Protein AF-A0A7C5QVL0-F1 (afdb_monomer)

Mean predicted aligned error: 7.28 Å

pLDDT: mean 90.54, std 9.8, range [54.34, 97.94]

Secondary structure (DSSP, 8-state):
--HHHHHHHHHHHHHHHHHHHHHHHHHHHHHHHHHHHHHHHHHHHHHHHHHHHHHSS--SSSEEEETTEEEEEEEEEEEEEEEETTEEEEEEEEEEEPTT-SS-SEEEEEEEE--HHHHHHHHTT--

Radius of gyration: 25.9 Å; Cα contacts (8 Å, |Δi|>4): 126; chains: 1; bounding box: 58×29×80 Å

Solvent-accessible surface area (backbone atoms only — not comparable to full-atom values): 7347 Å² total; per-residue (Å²): 143,53,71,68,57,52,51,51,52,51,53,52,51,51,53,52,52,52,52,52,55,54,50,49,55,53,49,54,52,50,49,54,51,54,51,54,50,51,53,50,50,52,55,49,52,55,50,48,50,49,33,41,70,74,70,69,42,80,72,88,63,52,59,52,65,41,87,97,41,75,68,31,35,40,36,49,50,73,48,94,54,59,73,41,101,89,42,68,26,22,44,31,36,42,32,36,28,43,70,95,50,94,54,67,73,44,73,49,81,45,79,44,73,56,55,72,80,58,50,63,66,62,69,69,73,81,124

Sequence (127 aa):
MTLIEVLAGLVLLSTLLASIVIASGRFAARIRGATNELASVEILEDQLAFWYASAGRLPSAAEGRIDGAPEYRWRIIRSNVPVAPNIPARRVRVELFVPGGGAPGMSIELLEPIEDRDRAAHAGGRG

Foldseek 3Di:
DPVVVVVVVVVVVVVVVVVVVVVVVVVVVVVVLVVVLVVQVVQVVVQVVVCCVPPVDDDPDQKDARVPHRLKIKGKDWDPDAPDPPAQWTKIKIFICHHPDPDGSDIDIDTHGNPPVVVVVVVPPDD

Nearest PDB structures (foldseek):
  2ret-assembly1_C  TM=6.510E-01  e=3.154E-02  Vibrio vulnificus
  6qvf-assembly2_C  TM=5.671E-01  e=1.711E+00  Thermus thermophilus
  4u2i-assembly2_D  TM=3.823E-01  e=5.262E+00  Chlamydomonas reinhardtii
  3aon-assembly1_A  TM=3.566E-01  e=8.668E+00  Enterococcus hirae

Structure (mmCIF, N/CA/C/O backbone):
data_AF-A0A7C5QVL0-F1
#
_entry.id   AF-A0A7C5QVL0-F1
#
loop_
_atom_site.group_PDB
_atom_site.id
_atom_site.type_symbol
_atom_site.label_atom_id
_atom_site.label_alt_id
_atom_site.label_comp_id
_atom_site.label_asym_id
_atom_site.label_entity_id
_atom_site.label_seq_id
_atom_site.pdbx_PDB_ins_code
_atom_site.Cartn_x
_atom_site.Cartn_y
_atom_site.Cartn_z
_atom_site.occupancy
_atom_site.B_iso_or_equiv
_atom_site.auth_seq_id
_atom_site.auth_comp_id
_atom_site.auth_asym_id
_atom_site.auth_atom_id
_atom_site.pdbx_PDB_model_num
ATOM 1 N N . MET A 1 1 ? -25.088 1.191 56.923 1.00 69.25 1 MET A N 1
ATOM 2 C CA . MET A 1 1 ? -23.795 0.904 56.262 1.00 69.25 1 MET A CA 1
ATOM 3 C C . MET A 1 1 ? -24.035 -0.031 55.069 1.00 6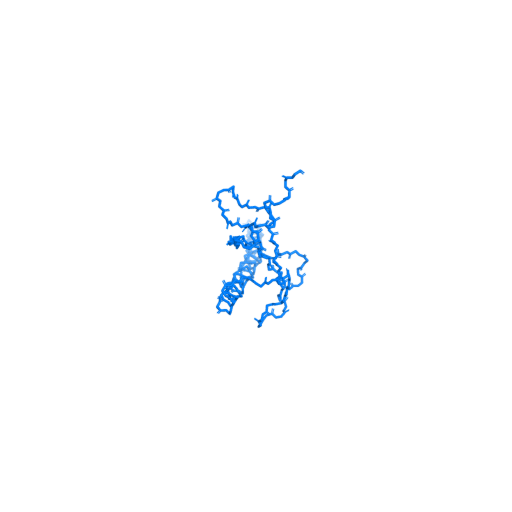9.25 1 MET A C 1
ATOM 5 O O . MET A 1 1 ? -23.513 -1.124 55.039 1.00 69.25 1 MET A O 1
ATOM 9 N N . THR A 1 2 ? -24.902 0.347 54.122 1.00 91.00 2 THR A N 1
ATOM 10 C CA . THR A 1 2 ? -25.304 -0.535 52.996 1.00 91.00 2 THR A CA 1
ATOM 11 C C . THR A 1 2 ? -25.554 0.272 51.720 1.00 91.00 2 THR A C 1
ATOM 13 O O . THR A 1 2 ? -25.084 -0.093 50.652 1.00 91.00 2 THR A O 1
ATOM 16 N N . LEU A 1 3 ? -26.197 1.441 51.829 1.00 91.38 3 LEU A N 1
ATOM 17 C CA . LEU A 1 3 ? -26.431 2.338 50.688 1.00 91.38 3 LEU A CA 1
ATOM 18 C C . LEU A 1 3 ? -25.129 2.850 50.040 1.00 91.38 3 LEU A C 1
ATOM 20 O O . LEU A 1 3 ? -25.007 2.866 48.820 1.00 91.38 3 LEU A O 1
ATOM 24 N N . ILE A 1 4 ? -24.149 3.253 50.857 1.00 93.62 4 ILE A N 1
ATOM 25 C CA . ILE A 1 4 ? -22.860 3.784 50.377 1.00 93.62 4 ILE A CA 1
ATOM 26 C C . ILE A 1 4 ? -22.083 2.715 49.600 1.00 93.62 4 ILE A C 1
ATOM 28 O O . ILE A 1 4 ? -21.467 3.017 48.585 1.00 93.62 4 ILE A O 1
ATOM 32 N N . GLU A 1 5 ? -22.148 1.463 50.045 1.00 94.50 5 GLU A N 1
ATOM 33 C CA . GLU A 1 5 ? -21.457 0.344 49.406 1.00 94.50 5 GLU A CA 1
ATOM 34 C C . GLU A 1 5 ? -22.067 0.005 48.042 1.00 94.50 5 GLU A C 1
ATOM 36 O O . GLU A 1 5 ? -21.343 -0.156 47.062 1.00 94.50 5 GLU A O 1
ATOM 41 N N . VAL A 1 6 ? -23.40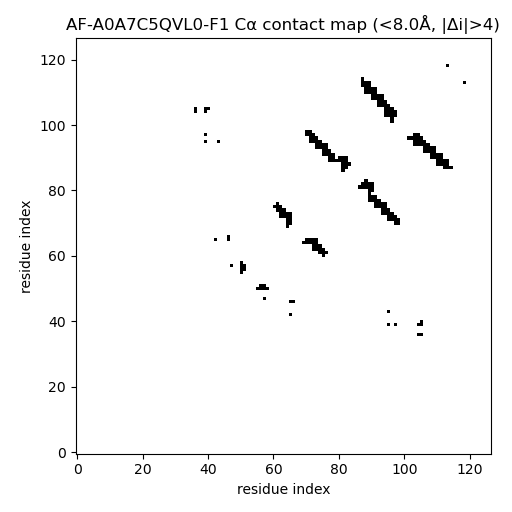1 0.009 47.942 1.00 96.19 6 VAL A N 1
ATOM 42 C CA . VAL A 1 6 ? -24.100 -0.168 46.661 1.00 96.19 6 VAL A CA 1
ATOM 43 C C . VAL A 1 6 ? -23.755 0.960 45.686 1.00 96.19 6 VAL A C 1
ATOM 45 O O . VAL A 1 6 ? -23.476 0.695 44.518 1.00 96.19 6 VAL A O 1
ATOM 48 N N . LEU A 1 7 ? -23.717 2.211 46.157 1.00 95.94 7 LEU A N 1
ATOM 49 C CA . LEU A 1 7 ? -23.320 3.354 45.330 1.00 95.94 7 LEU A CA 1
ATOM 50 C C . LEU A 1 7 ? -21.870 3.230 44.849 1.00 95.94 7 LEU A C 1
ATOM 52 O O . LEU A 1 7 ? -21.604 3.440 43.666 1.00 95.94 7 LEU A O 1
ATOM 56 N N . ALA A 1 8 ? -20.947 2.841 45.731 1.00 95.06 8 ALA A N 1
ATOM 57 C CA . ALA A 1 8 ? -19.554 2.611 45.364 1.00 95.06 8 ALA A CA 1
ATOM 58 C C . ALA A 1 8 ? -19.429 1.496 44.310 1.00 95.06 8 ALA A C 1
ATOM 60 O O . ALA A 1 8 ? -18.753 1.682 43.298 1.00 95.06 8 ALA A O 1
ATOM 61 N N . GLY A 1 9 ? -20.141 0.379 44.490 1.00 96.56 9 GLY A N 1
ATOM 62 C CA . GLY A 1 9 ? -20.189 -0.712 43.516 1.00 96.56 9 GLY A CA 1
ATOM 63 C C . GLY A 1 9 ? -20.734 -0.270 42.155 1.00 96.56 9 GLY A C 1
ATOM 64 O O . GLY A 1 9 ? -20.154 -0.602 41.121 1.00 96.56 9 GLY A O 1
ATOM 65 N N . LEU A 1 10 ? -21.797 0.539 42.139 1.00 96.81 10 LEU A N 1
ATOM 66 C CA . LEU A 1 10 ? -22.396 1.047 40.903 1.00 96.81 10 LEU A CA 1
ATOM 67 C C . LEU A 1 10 ? -21.450 1.993 40.147 1.00 96.81 10 LEU A C 1
ATOM 69 O O . LEU A 1 10 ? -21.335 1.905 38.923 1.00 96.81 10 LEU A O 1
ATOM 73 N N . VAL A 1 11 ? -20.744 2.873 40.863 1.00 97.81 11 VAL A N 1
ATOM 74 C CA . VAL A 1 11 ? -19.749 3.785 40.273 1.00 97.81 11 VAL A CA 1
ATOM 75 C C . VAL A 1 11 ? -18.577 3.006 39.678 1.00 97.81 11 VAL A C 1
ATOM 77 O O . VAL A 1 11 ? -18.158 3.288 38.551 1.00 97.81 11 VAL A O 1
ATOM 80 N N . LEU A 1 12 ? -18.079 1.993 40.393 1.00 97.44 12 LEU A N 1
ATOM 81 C CA . LEU A 1 12 ? -17.004 1.128 39.905 1.00 97.44 12 LEU A CA 1
ATOM 82 C C . LEU A 1 12 ? -17.436 0.353 38.656 1.00 97.44 12 LEU A C 1
ATOM 84 O O . LEU A 1 12 ? -16.710 0.342 37.662 1.00 97.44 12 LEU A O 1
ATOM 88 N N . LEU A 1 13 ? -18.642 -0.223 38.665 1.00 97.69 13 LEU A N 1
ATOM 89 C CA . LEU A 1 13 ? -19.180 -0.956 37.520 1.00 97.69 13 LEU A CA 1
ATOM 90 C C . LEU A 1 13 ? -19.382 -0.046 36.301 1.00 97.69 13 LEU A C 1
ATOM 92 O O . LEU A 1 13 ? -19.022 -0.419 35.186 1.00 97.69 13 LEU A O 1
ATOM 96 N N . SER A 1 14 ? -19.901 1.164 36.513 1.00 97.25 14 SER A N 1
ATOM 97 C CA . SER A 1 14 ? -20.111 2.145 35.441 1.00 97.25 14 SER A CA 1
ATOM 98 C C . SER A 1 14 ? -18.787 2.570 34.805 1.00 97.25 14 SER A C 1
ATOM 100 O O . SER A 1 14 ? -18.661 2.605 33.581 1.00 97.25 14 SER A O 1
ATOM 102 N N . THR A 1 15 ? -17.771 2.825 35.633 1.00 97.50 15 THR A N 1
ATOM 103 C CA . THR A 1 15 ? -16.419 3.174 35.172 1.00 97.50 15 THR A CA 1
ATOM 104 C C . THR A 1 15 ? -15.777 2.029 34.388 1.00 97.50 15 THR A C 1
ATOM 106 O O . THR A 1 15 ? -15.170 2.252 33.335 1.00 97.50 15 THR A O 1
ATOM 109 N N . LEU A 1 16 ? -15.935 0.793 34.868 1.00 97.06 16 LEU A N 1
ATOM 110 C CA . LEU A 1 16 ? -15.431 -0.397 34.189 1.00 97.06 16 LEU A CA 1
ATOM 111 C C . LEU A 1 16 ? -16.093 -0.570 32.818 1.00 97.06 16 LEU A C 1
ATOM 113 O O . LEU A 1 16 ? -15.400 -0.758 31.817 1.00 97.06 16 LEU A O 1
ATOM 117 N N . LEU A 1 17 ? -17.420 -0.448 32.754 1.00 96.88 17 LEU A N 1
ATOM 118 C CA . LEU A 1 17 ? -18.173 -0.588 31.512 1.00 96.88 17 LEU A CA 1
ATOM 119 C C . LEU A 1 17 ? -17.773 0.484 30.490 1.00 96.88 17 LEU A C 1
ATOM 121 O O . LEU A 1 17 ? -17.493 0.163 29.334 1.00 96.88 17 LEU A O 1
ATOM 125 N N . ALA A 1 18 ? -17.668 1.743 30.924 1.00 96.12 18 ALA A N 1
ATOM 126 C CA . ALA A 1 18 ? -17.197 2.836 30.078 1.00 96.12 18 ALA A CA 1
ATOM 127 C C . ALA A 1 18 ? -15.785 2.566 29.529 1.00 96.12 18 ALA A C 1
ATOM 129 O O . ALA A 1 18 ? -15.533 2.759 28.339 1.00 96.12 18 ALA A O 1
ATOM 130 N N . SER A 1 19 ? -14.882 2.047 30.365 1.00 94.56 19 SER A N 1
ATOM 131 C CA . SER A 1 19 ? -13.515 1.704 29.950 1.00 94.56 19 SER A CA 1
ATOM 132 C C . SER A 1 19 ? -13.492 0.614 28.873 1.00 94.56 19 SER A C 1
ATOM 134 O O . SER A 1 19 ? -12.746 0.732 27.900 1.00 94.56 19 SER A O 1
ATOM 136 N N . ILE A 1 20 ? -14.342 -0.413 28.996 1.00 95.69 20 ILE A N 1
ATOM 137 C CA . ILE A 1 20 ? -14.458 -1.494 28.005 1.00 95.69 20 ILE A CA 1
ATOM 138 C C . ILE A 1 20 ? -14.968 -0.957 26.662 1.00 95.69 20 ILE A C 1
ATOM 140 O O . ILE A 1 20 ? -14.413 -1.301 25.620 1.00 95.69 20 ILE A O 1
ATOM 144 N N . VAL A 1 21 ? -15.982 -0.086 26.671 1.00 94.88 21 VAL A N 1
ATOM 145 C CA . VAL A 1 21 ? -16.536 0.515 25.443 1.00 94.88 21 VAL A CA 1
ATOM 146 C C . VAL A 1 21 ? -15.510 1.413 24.746 1.00 94.88 21 VAL A C 1
ATOM 148 O O . VAL A 1 21 ? -15.354 1.363 23.526 1.00 94.88 21 VAL A O 1
ATOM 151 N N . ILE A 1 22 ? -14.756 2.210 25.506 1.00 93.31 22 ILE A N 1
ATOM 152 C CA . ILE A 1 22 ? -13.685 3.040 24.940 1.00 93.31 22 ILE A CA 1
ATOM 153 C C . ILE A 1 22 ? -12.591 2.154 24.333 1.00 93.31 22 ILE A C 1
ATOM 155 O O . ILE A 1 22 ? -12.118 2.417 23.223 1.00 93.31 22 ILE A O 1
ATOM 159 N N . ALA A 1 23 ? -12.193 1.091 25.034 1.00 91.69 23 ALA A N 1
ATOM 160 C CA . ALA A 1 23 ? -11.202 0.149 24.535 1.00 91.69 23 ALA A CA 1
ATOM 161 C C . ALA A 1 23 ? -11.680 -0.533 23.244 1.00 91.69 23 ALA A C 1
ATOM 163 O O . ALA A 1 23 ? -10.938 -0.550 22.260 1.00 91.69 23 ALA A O 1
ATOM 164 N N . SER A 1 24 ? -12.922 -1.025 23.202 1.00 90.81 24 SER A N 1
ATOM 165 C CA . SER A 1 24 ? -13.480 -1.702 22.025 1.00 90.81 24 SER A CA 1
ATOM 166 C C . SER A 1 24 ? -13.541 -0.782 20.805 1.00 90.81 24 SER A C 1
ATOM 168 O O . SER A 1 24 ? -13.137 -1.187 19.714 1.00 90.81 24 SER A O 1
ATOM 170 N N . GLY A 1 25 ? -13.924 0.486 20.989 1.00 91.50 25 GLY A N 1
ATOM 171 C CA . GLY A 1 25 ? -13.902 1.488 19.923 1.00 91.50 25 GLY A CA 1
ATOM 172 C C . GLY A 1 25 ? -12.500 1.696 19.339 1.00 91.50 25 GLY A C 1
ATOM 173 O O . GLY A 1 25 ? -12.329 1.745 18.118 1.00 91.50 25 GLY A O 1
ATOM 174 N N . ARG A 1 26 ? -11.472 1.745 20.197 1.00 89.56 26 ARG A N 1
ATOM 175 C CA . ARG A 1 26 ? -10.068 1.871 19.765 1.00 89.56 26 ARG A CA 1
ATOM 176 C C . ARG A 1 26 ? -9.578 0.624 19.034 1.00 89.56 26 ARG A C 1
ATOM 178 O O . ARG A 1 26 ? -8.884 0.761 18.028 1.00 89.56 26 ARG A O 1
ATOM 185 N N . PHE A 1 27 ? -9.942 -0.571 19.497 1.00 91.56 27 PHE A N 1
ATOM 186 C CA . PHE A 1 27 ? -9.600 -1.817 18.809 1.00 91.56 27 PHE A CA 1
ATOM 187 C C . PHE A 1 27 ? -10.258 -1.902 17.432 1.00 91.56 27 PHE A C 1
ATOM 189 O O . PHE A 1 27 ? -9.569 -2.182 16.456 1.00 91.56 27 PHE A O 1
ATOM 196 N N . ALA A 1 28 ? -11.545 -1.568 17.318 1.00 90.00 28 ALA A N 1
ATOM 197 C CA . ALA A 1 28 ? -12.244 -1.557 16.035 1.00 90.00 28 ALA A CA 1
ATOM 198 C C . ALA A 1 28 ? -11.606 -0.576 15.036 1.00 90.00 28 ALA A C 1
ATOM 200 O O . ALA A 1 28 ? -11.439 -0.901 13.862 1.00 90.00 28 ALA A O 1
ATOM 201 N N . ALA A 1 29 ? -11.201 0.613 15.497 1.00 87.75 29 ALA A N 1
ATOM 202 C CA . ALA A 1 29 ? -10.488 1.572 14.658 1.00 87.75 29 ALA A CA 1
ATOM 203 C C . ALA A 1 29 ? -9.126 1.036 14.184 1.00 87.75 29 ALA A C 1
ATOM 205 O O . ALA A 1 29 ? -8.791 1.189 13.012 1.00 87.75 29 ALA A O 1
ATOM 206 N N . ARG A 1 30 ? -8.370 0.367 15.067 1.00 91.00 30 ARG A N 1
ATOM 207 C CA . ARG A 1 30 ? -7.086 -0.262 14.716 1.00 91.00 30 ARG A 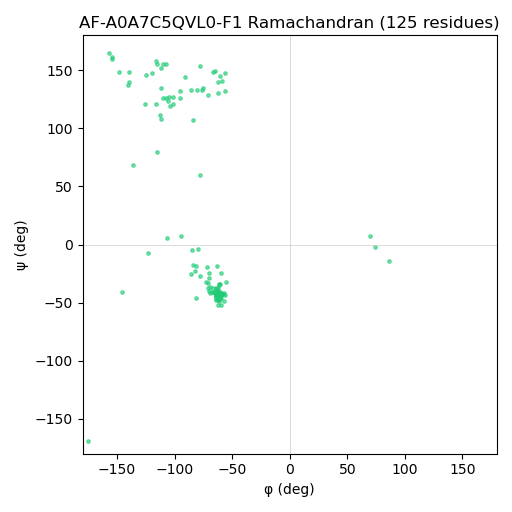CA 1
ATOM 208 C C . ARG A 1 30 ? -7.249 -1.387 13.700 1.00 91.00 30 ARG A C 1
ATOM 210 O O . ARG A 1 30 ? -6.479 -1.438 12.750 1.00 91.00 30 ARG A O 1
ATOM 217 N N . ILE A 1 31 ? -8.258 -2.239 13.875 1.00 93.00 31 ILE A N 1
ATOM 218 C CA . ILE A 1 31 ? -8.548 -3.330 12.939 1.00 93.00 31 ILE A CA 1
ATOM 219 C C . ILE A 1 31 ? -8.878 -2.760 11.562 1.00 93.00 31 ILE A C 1
ATOM 221 O O . ILE A 1 31 ? -8.259 -3.168 10.592 1.00 93.00 31 ILE A O 1
ATOM 225 N N . ARG A 1 32 ? -9.766 -1.759 11.472 1.00 88.69 32 ARG A N 1
ATOM 226 C CA . ARG A 1 32 ? -10.082 -1.110 10.186 1.00 88.69 32 ARG A CA 1
ATOM 227 C C . ARG A 1 32 ? -8.843 -0.534 9.499 1.00 88.69 32 ARG A C 1
ATOM 229 O O . ARG A 1 32 ? -8.708 -0.680 8.292 1.00 88.69 32 ARG A O 1
ATOM 236 N N . GLY A 1 33 ? -7.945 0.094 10.261 1.00 88.81 33 GLY A N 1
ATOM 237 C CA . GLY A 1 33 ? -6.672 0.587 9.731 1.00 88.81 33 GLY A CA 1
ATOM 238 C C . GLY A 1 33 ? -5.823 -0.535 9.133 1.00 88.81 33 GLY A C 1
ATOM 239 O O . GLY A 1 33 ? -5.448 -0.453 7.969 1.00 88.81 33 GLY A O 1
ATOM 240 N N . ALA A 1 34 ? -5.603 -1.607 9.897 1.00 90.75 34 ALA A N 1
ATOM 241 C CA . ALA A 1 34 ? -4.824 -2.760 9.449 1.00 90.75 34 ALA A CA 1
ATOM 242 C C . ALA A 1 34 ? -5.461 -3.480 8.247 1.00 90.75 34 ALA A C 1
ATOM 244 O O . ALA A 1 34 ? -4.756 -3.890 7.332 1.00 90.75 34 ALA A O 1
ATOM 245 N N . THR A 1 35 ? -6.791 -3.608 8.210 1.00 92.00 35 THR A N 1
ATOM 246 C CA . THR A 1 35 ? -7.509 -4.199 7.071 1.00 92.00 35 THR A CA 1
ATOM 247 C C . THR A 1 35 ? -7.343 -3.359 5.806 1.00 92.00 35 THR A C 1
ATOM 249 O O . THR A 1 35 ? -7.092 -3.915 4.742 1.00 92.00 35 THR A O 1
ATOM 252 N N . ASN A 1 36 ? -7.432 -2.030 5.910 1.00 89.44 36 ASN A N 1
ATOM 253 C CA . ASN A 1 36 ? -7.227 -1.142 4.764 1.00 89.44 36 ASN A CA 1
ATOM 254 C C . ASN A 1 36 ? -5.778 -1.174 4.260 1.00 89.44 36 ASN A C 1
ATOM 256 O O . ASN A 1 36 ? -5.542 -1.099 3.055 1.00 89.44 36 ASN A O 1
ATOM 260 N N . GLU A 1 37 ? -4.815 -1.275 5.176 1.00 91.62 37 GLU A N 1
ATOM 261 C CA . GLU A 1 37 ? -3.401 -1.426 4.838 1.00 91.62 37 GLU A CA 1
ATOM 262 C C . GLU A 1 37 ? -3.153 -2.751 4.110 1.00 91.62 37 GLU A C 1
ATOM 264 O O . GLU A 1 37 ? -2.567 -2.742 3.032 1.00 91.62 37 GLU A O 1
ATOM 269 N N . LEU A 1 38 ? -3.687 -3.862 4.627 1.00 93.50 38 LEU A N 1
ATOM 270 C CA . LEU A 1 38 ? -3.569 -5.177 3.996 1.00 93.50 38 LEU A CA 1
ATOM 271 C C . LEU A 1 38 ? -4.185 -5.199 2.590 1.00 93.50 38 LEU A C 1
ATOM 273 O O . LEU A 1 38 ? -3.537 -5.651 1.653 1.00 93.50 38 LEU A O 1
ATOM 277 N N . ALA A 1 39 ? -5.386 -4.639 2.425 1.00 92.31 39 ALA A N 1
ATOM 278 C CA . ALA A 1 39 ? -6.025 -4.525 1.114 1.00 92.31 39 ALA A CA 1
ATOM 279 C C . ALA A 1 39 ? -5.197 -3.671 0.136 1.00 92.31 39 ALA A C 1
ATOM 281 O O . ALA A 1 39 ? -5.144 -3.952 -1.056 1.00 92.31 39 ALA A O 1
ATOM 282 N N . SER A 1 40 ? -4.519 -2.632 0.635 1.00 93.00 40 SER A N 1
ATOM 283 C CA . SER A 1 40 ? -3.639 -1.793 -0.187 1.00 93.00 40 SER A CA 1
ATOM 284 C C . SER A 1 40 ? -2.383 -2.543 -0.642 1.00 93.00 40 SER A C 1
ATOM 286 O O . SER A 1 40 ? -1.938 -2.330 -1.768 1.00 93.00 40 SER A O 1
ATOM 288 N N . VAL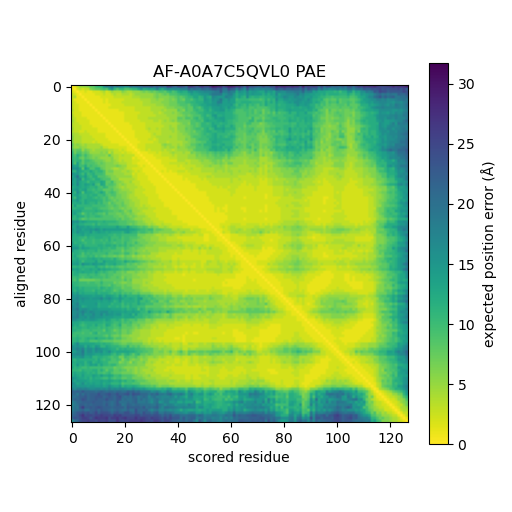 A 1 41 ? -1.826 -3.419 0.207 1.00 94.88 41 VAL A N 1
ATOM 289 C CA . VAL A 1 41 ? -0.711 -4.308 -0.163 1.00 94.88 41 VAL A CA 1
ATOM 290 C C . VAL A 1 41 ? -1.145 -5.259 -1.269 1.00 94.88 41 VAL A C 1
ATOM 292 O O . VAL A 1 41 ? -0.490 -5.301 -2.302 1.00 94.88 41 VAL A O 1
ATOM 295 N N . GLU A 1 42 ? -2.261 -5.961 -1.075 1.00 95.62 42 GLU A N 1
ATOM 296 C CA . GLU A 1 42 ? -2.780 -6.952 -2.026 1.00 95.62 42 GLU A CA 1
ATOM 297 C C . GLU A 1 42 ? -3.016 -6.328 -3.409 1.00 95.62 42 GLU A C 1
ATOM 299 O O . GLU A 1 42 ? -2.490 -6.804 -4.412 1.00 95.62 42 GLU A O 1
ATOM 304 N N . ILE A 1 43 ? -3.686 -5.171 -3.451 1.00 95.69 43 ILE A N 1
ATOM 305 C CA . ILE A 1 43 ? -3.915 -4.419 -4.692 1.00 95.69 43 ILE A CA 1
ATOM 306 C C . ILE A 1 43 ? -2.597 -4.033 -5.379 1.00 95.69 43 ILE A C 1
ATOM 308 O O . ILE A 1 43 ? -2.481 -4.094 -6.606 1.00 95.69 43 ILE A O 1
ATOM 312 N N . LEU A 1 44 ? -1.603 -3.590 -4.609 1.00 95.25 44 LEU A N 1
ATOM 313 C CA . LEU A 1 44 ? -0.317 -3.183 -5.163 1.00 95.25 44 LEU A CA 1
ATOM 314 C C . LEU A 1 44 ? 0.477 -4.387 -5.685 1.00 95.25 44 LEU A C 1
ATOM 316 O O . LEU A 1 44 ? 1.089 -4.283 -6.747 1.00 95.25 44 LEU A O 1
ATOM 320 N N . GLU A 1 45 ? 0.463 -5.513 -4.976 1.00 95.44 45 GLU A N 1
ATOM 321 C CA . GLU A 1 45 ? 1.106 -6.758 -5.403 1.00 95.44 45 GLU A CA 1
ATOM 322 C C . GLU A 1 45 ? 0.497 -7.283 -6.703 1.00 95.44 45 GLU A C 1
ATOM 324 O O . GLU A 1 45 ? 1.240 -7.536 -7.655 1.00 95.44 45 GLU A O 1
ATOM 329 N N . ASP A 1 46 ? -0.832 -7.341 -6.793 1.00 95.94 46 ASP A N 1
ATOM 330 C CA . ASP A 1 46 ? -1.545 -7.741 -8.008 1.00 95.94 46 ASP A CA 1
ATOM 331 C C . ASP A 1 46 ? -1.211 -6.817 -9.182 1.00 95.94 46 ASP A C 1
ATOM 333 O O . ASP A 1 46 ? -0.925 -7.267 -10.297 1.00 95.94 46 ASP A O 1
ATOM 337 N N . GLN A 1 47 ? -1.171 -5.506 -8.934 1.00 95.56 47 GLN A N 1
ATOM 338 C CA . GLN A 1 47 ? -0.843 -4.532 -9.965 1.00 95.56 47 GLN A CA 1
ATOM 339 C C . GLN A 1 47 ? 0.607 -4.659 -10.456 1.00 95.56 47 GLN A C 1
ATOM 341 O O . GLN A 1 47 ? 0.862 -4.554 -11.662 1.00 95.56 47 GLN A O 1
ATOM 346 N N . LEU A 1 48 ? 1.562 -4.885 -9.548 1.00 95.25 48 LEU A N 1
ATOM 347 C CA . LEU A 1 48 ? 2.959 -5.139 -9.903 1.00 95.25 48 LEU A CA 1
ATOM 348 C C . LEU A 1 48 ? 3.083 -6.434 -10.698 1.00 95.25 48 LEU A C 1
ATOM 350 O O . LEU A 1 48 ? 3.735 -6.441 -11.744 1.00 95.25 48 LEU A O 1
ATOM 354 N N . ALA A 1 49 ? 2.443 -7.507 -10.230 1.00 95.75 49 ALA A N 1
ATOM 355 C CA . ALA A 1 49 ? 2.421 -8.791 -10.914 1.00 95.75 49 ALA A CA 1
ATOM 356 C C . ALA A 1 49 ? 1.881 -8.632 -12.338 1.00 95.75 49 ALA A C 1
ATOM 358 O O . ALA A 1 49 ? 2.499 -9.119 -13.283 1.00 95.75 49 ALA A O 1
ATOM 359 N N . PHE A 1 50 ? 0.807 -7.862 -12.519 1.00 95.62 50 PHE A N 1
ATOM 360 C CA . PHE A 1 50 ? 0.259 -7.547 -13.834 1.00 95.62 50 PHE A CA 1
ATOM 361 C C . PHE A 1 50 ? 1.254 -6.798 -14.737 1.00 95.62 50 PHE A C 1
ATOM 363 O O . PHE A 1 50 ? 1.437 -7.174 -15.898 1.00 95.62 50 PHE A O 1
ATOM 370 N N . TRP A 1 51 ? 1.934 -5.759 -14.241 1.00 95.25 51 TRP A N 1
ATOM 371 C CA . TRP A 1 51 ? 2.919 -5.016 -15.043 1.00 95.25 51 TRP A CA 1
ATOM 372 C C . TRP A 1 51 ? 4.107 -5.886 -15.462 1.00 95.25 51 TRP A C 1
ATOM 374 O O . TRP A 1 51 ? 4.515 -5.874 -16.627 1.00 95.25 51 TRP A O 1
ATOM 384 N N . TYR A 1 52 ? 4.632 -6.694 -14.540 1.00 94.50 52 TYR A N 1
ATOM 385 C CA . TYR A 1 52 ? 5.732 -7.602 -14.847 1.00 94.50 52 TYR A CA 1
ATOM 386 C C . TYR A 1 52 ? 5.302 -8.771 -15.741 1.00 94.50 52 TYR A C 1
ATOM 388 O O . TYR A 1 52 ? 6.076 -9.171 -16.606 1.00 94.50 52 TYR A O 1
ATOM 396 N N . ALA A 1 53 ? 4.073 -9.272 -15.620 1.00 95.31 53 ALA A N 1
ATOM 397 C CA . ALA A 1 53 ? 3.554 -10.312 -16.507 1.00 95.31 53 ALA A CA 1
ATOM 398 C C . ALA A 1 53 ? 3.288 -9.796 -17.932 1.00 95.31 53 ALA A C 1
ATOM 400 O O . ALA A 1 53 ? 3.527 -10.514 -18.900 1.00 95.31 53 ALA A O 1
ATOM 401 N N . SER A 1 54 ? 2.805 -8.557 -18.074 1.00 93.44 54 SER A N 1
ATOM 402 C CA . SER A 1 54 ? 2.426 -7.979 -19.372 1.00 93.44 54 SER A CA 1
ATOM 403 C C . SER A 1 54 ? 3.611 -7.435 -20.172 1.00 93.44 54 SER A C 1
ATOM 405 O O . SER A 1 54 ? 3.714 -7.698 -21.369 1.00 93.44 54 SER A O 1
ATOM 407 N N . ALA A 1 55 ? 4.505 -6.676 -19.533 1.00 92.44 55 ALA A N 1
ATOM 408 C CA . ALA A 1 55 ? 5.600 -5.979 -20.211 1.00 92.44 55 ALA A CA 1
ATOM 409 C C . ALA A 1 55 ? 6.994 -6.347 -19.682 1.00 92.44 55 ALA A C 1
ATOM 411 O O . ALA A 1 55 ? 7.990 -5.878 -20.235 1.00 92.44 55 ALA A O 1
ATOM 412 N N . GLY A 1 56 ? 7.089 -7.126 -18.599 1.00 92.62 56 GLY A N 1
ATOM 413 C CA . GLY A 1 56 ? 8.361 -7.420 -17.929 1.00 92.62 56 GLY A CA 1
ATOM 414 C C . GLY A 1 56 ? 8.980 -6.223 -17.203 1.00 92.62 56 GLY A C 1
ATOM 415 O O . GLY A 1 56 ? 10.120 -6.306 -16.753 1.00 92.62 56 GLY A O 1
ATOM 416 N N . ARG A 1 57 ? 8.263 -5.097 -17.104 1.00 92.44 57 ARG A N 1
ATOM 417 C CA . ARG A 1 57 ? 8.755 -3.837 -16.533 1.00 92.44 57 ARG A CA 1
ATOM 418 C C . ARG A 1 57 ? 7.611 -2.956 -16.048 1.00 92.44 57 ARG A C 1
ATOM 420 O O . ARG A 1 57 ? 6.462 -3.143 -16.439 1.00 92.44 57 ARG A O 1
ATOM 427 N N . LEU A 1 58 ? 7.948 -1.950 -15.245 1.00 94.25 58 LEU A N 1
ATOM 428 C CA . LEU A 1 58 ? 7.003 -0.919 -14.819 1.00 94.25 58 LEU A CA 1
ATOM 429 C C . LEU A 1 58 ? 6.515 -0.071 -16.012 1.00 94.25 58 LEU A C 1
ATOM 431 O O . LEU A 1 58 ? 7.280 0.166 -16.954 1.00 94.25 58 LEU A O 1
ATOM 435 N N . PRO A 1 59 ? 5.275 0.448 -15.977 1.00 94.88 59 PRO A N 1
ATOM 436 C CA . PRO A 1 59 ? 4.740 1.283 -17.046 1.00 94.88 59 PRO A CA 1
ATOM 437 C C . PRO A 1 59 ? 5.492 2.616 -17.142 1.00 94.88 59 PRO A C 1
ATOM 439 O O . PRO A 1 59 ? 5.956 3.167 -16.143 1.00 94.88 59 PRO A O 1
ATOM 442 N N . SER A 1 60 ? 5.603 3.166 -18.352 1.00 91.75 60 SER A N 1
ATOM 443 C CA . SER A 1 60 ? 6.277 4.452 -18.589 1.00 91.75 60 SER A CA 1
ATOM 444 C C . SER A 1 60 ? 5.494 5.649 -18.044 1.00 91.75 60 SER A C 1
ATOM 446 O O . SER A 1 60 ? 6.104 6.648 -17.664 1.00 91.75 60 SER A O 1
ATOM 448 N N . ALA A 1 61 ? 4.164 5.546 -17.979 1.00 93.94 61 ALA A N 1
ATOM 449 C CA . ALA A 1 61 ? 3.312 6.569 -17.389 1.00 93.94 61 ALA A CA 1
ATOM 450 C C . ALA A 1 61 ? 3.680 6.812 -15.915 1.00 93.94 61 ALA A C 1
ATOM 452 O O . ALA A 1 61 ? 4.017 5.888 -15.174 1.00 93.94 61 ALA A O 1
ATOM 453 N N . ALA A 1 62 ? 3.642 8.080 -15.502 1.00 94.50 62 ALA A N 1
ATOM 454 C CA . ALA A 1 62 ? 3.973 8.488 -14.139 1.00 94.50 62 ALA A CA 1
ATOM 455 C C . ALA A 1 62 ? 2.810 8.282 -13.161 1.00 94.50 62 ALA A C 1
ATOM 457 O O . ALA A 1 62 ? 3.030 8.261 -11.957 1.00 94.50 62 ALA A O 1
ATOM 458 N N . GLU A 1 63 ? 1.585 8.133 -13.657 1.00 97.06 63 GLU A N 1
ATOM 459 C CA . GLU A 1 63 ? 0.393 7.891 -12.850 1.00 97.06 63 GLU A CA 1
ATOM 460 C C . GLU A 1 63 ? -0.680 7.155 -13.650 1.00 97.06 63 GLU A C 1
ATOM 462 O O . GLU A 1 63 ? -0.668 7.153 -14.884 1.00 97.06 63 GLU A O 1
ATOM 467 N N . GLY A 1 64 ? -1.625 6.554 -12.934 1.00 96.38 64 GLY A N 1
ATOM 468 C CA . GLY A 1 64 ? -2.771 5.884 -13.527 1.00 96.38 64 GLY A CA 1
ATOM 469 C C . GLY A 1 64 ? -3.757 5.370 -12.485 1.00 96.38 64 GLY A C 1
ATOM 470 O O . GLY A 1 64 ? -3.689 5.712 -11.301 1.00 96.38 64 GLY A O 1
ATOM 471 N N . ARG A 1 65 ? -4.709 4.561 -12.949 1.00 96.44 65 ARG A N 1
ATOM 472 C CA . ARG A 1 65 ? -5.681 3.851 -12.108 1.00 96.44 65 ARG A CA 1
ATOM 473 C C . ARG A 1 65 ? -5.349 2.367 -12.066 1.00 96.44 65 ARG A C 1
ATOM 475 O O . ARG A 1 65 ? -4.675 1.872 -12.968 1.00 96.44 65 ARG A O 1
ATOM 482 N N . ILE A 1 66 ? -5.794 1.710 -11.003 1.00 95.69 66 ILE A N 1
ATOM 483 C CA . ILE A 1 66 ? -5.683 0.261 -10.856 1.00 95.69 66 ILE A CA 1
ATO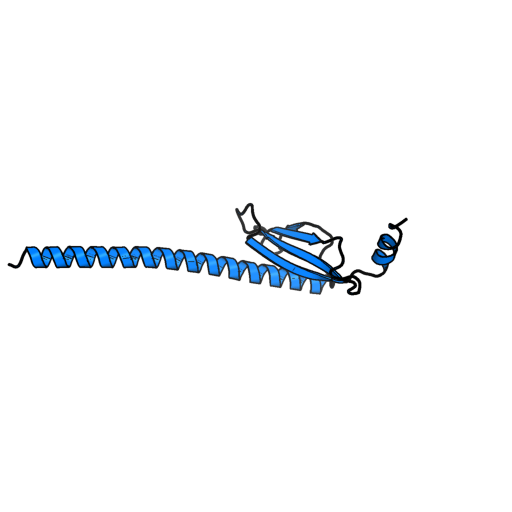M 484 C C . ILE A 1 66 ? -6.813 -0.401 -11.645 1.00 95.69 66 ILE A C 1
ATOM 486 O O . ILE A 1 66 ? -7.978 -0.008 -11.522 1.00 95.69 66 ILE A O 1
ATOM 490 N N . ASP A 1 67 ? -6.474 -1.416 -12.432 1.00 90.69 67 ASP A N 1
ATOM 491 C CA . ASP A 1 67 ? -7.474 -2.217 -13.132 1.00 90.69 67 ASP A CA 1
ATOM 492 C C . ASP A 1 67 ? -8.237 -3.091 -12.126 1.00 90.69 67 ASP A C 1
ATOM 494 O O . ASP A 1 67 ? -7.646 -3.780 -11.302 1.00 90.69 67 ASP A O 1
ATOM 498 N N . GLY A 1 68 ? -9.570 -3.037 -12.160 1.00 91.88 68 GLY A N 1
ATOM 499 C CA . GLY A 1 68 ? -10.434 -3.734 -11.196 1.00 91.88 68 GLY A CA 1
ATOM 500 C C . GLY A 1 68 ? -10.717 -2.966 -9.897 1.00 91.88 68 GLY A C 1
ATOM 501 O O . GLY A 1 68 ? -11.685 -3.298 -9.220 1.00 91.88 68 GLY A O 1
ATOM 502 N N . ALA A 1 69 ? -9.961 -1.903 -9.598 1.00 94.25 69 ALA A N 1
ATOM 503 C CA . ALA A 1 69 ? -10.159 -1.047 -8.422 1.00 94.25 69 ALA A CA 1
ATOM 504 C C . ALA A 1 69 ? -10.035 0.451 -8.799 1.00 94.25 69 ALA A C 1
ATOM 506 O O . ALA A 1 69 ? -9.062 1.121 -8.433 1.00 94.25 69 ALA A O 1
ATOM 507 N N . PRO A 1 70 ? -10.984 1.005 -9.584 1.00 93.06 70 PRO A N 1
ATOM 508 C CA . PRO A 1 70 ? -10.875 2.338 -10.194 1.00 93.06 70 PRO A CA 1
ATOM 509 C C . PRO A 1 70 ? -10.808 3.501 -9.192 1.00 93.06 70 PRO A C 1
ATOM 511 O O . PRO A 1 70 ? -10.404 4.612 -9.551 1.00 93.06 70 PRO A O 1
ATOM 514 N N . GLU A 1 71 ? -11.229 3.270 -7.953 1.00 94.62 71 GLU A N 1
ATOM 515 C CA . GLU A 1 71 ? -11.136 4.203 -6.837 1.00 94.62 71 GLU A CA 1
ATOM 516 C C . GLU A 1 71 ? -9.699 4.381 -6.319 1.00 94.62 71 GLU A C 1
ATOM 518 O O . GLU A 1 71 ? -9.394 5.406 -5.700 1.00 94.62 71 GLU A O 1
ATOM 523 N N . TYR A 1 72 ? -8.805 3.438 -6.626 1.00 96.12 72 TYR A N 1
ATOM 524 C CA . TYR A 1 72 ? -7.381 3.524 -6.334 1.00 96.12 72 TYR A CA 1
ATOM 525 C C . TYR A 1 72 ? -6.625 4.165 -7.497 1.00 96.12 72 TYR A C 1
ATOM 527 O O . TYR A 1 72 ? -6.910 3.962 -8.682 1.00 96.12 72 TYR A O 1
ATOM 535 N N . ARG A 1 73 ? -5.606 4.948 -7.150 1.00 97.31 73 ARG A N 1
ATOM 536 C CA . ARG A 1 73 ? -4.679 5.539 -8.121 1.00 97.31 73 ARG A CA 1
ATOM 537 C C . ARG A 1 73 ? -3.260 5.171 -7.759 1.00 97.31 73 ARG A C 1
ATOM 539 O O . ARG A 1 73 ? -2.922 5.117 -6.581 1.00 97.31 73 ARG A O 1
ATOM 546 N N . TRP A 1 74 ? -2.421 4.985 -8.761 1.00 97.62 74 TRP A N 1
ATOM 547 C CA . TRP A 1 74 ? -1.000 4.747 -8.567 1.00 97.62 74 TRP A CA 1
ATOM 548 C C . TRP A 1 74 ? -0.180 5.892 -9.151 1.00 97.62 74 TRP A C 1
ATOM 550 O O . TRP A 1 74 ? -0.621 6.597 -10.063 1.00 97.62 74 TRP A O 1
ATOM 560 N N . ARG A 1 75 ? 1.030 6.068 -8.622 1.00 97.94 75 ARG A N 1
ATOM 561 C CA . ARG A 1 75 ? 2.036 6.998 -9.135 1.00 97.94 75 ARG A CA 1
ATOM 562 C C . ARG A 1 75 ? 3.414 6.360 -9.087 1.00 97.94 75 ARG A C 1
ATOM 564 O O . ARG A 1 75 ? 3.750 5.691 -8.118 1.00 97.94 75 ARG A O 1
ATOM 571 N N . ILE A 1 76 ? 4.216 6.586 -10.116 1.00 97.81 76 ILE A N 1
ATOM 572 C CA . ILE A 1 76 ? 5.592 6.112 -10.220 1.00 97.81 76 ILE A CA 1
ATOM 573 C C . ILE A 1 76 ? 6.524 7.317 -10.258 1.00 97.81 76 ILE A C 1
ATOM 575 O O . ILE A 1 76 ? 6.463 8.149 -11.162 1.00 97.81 76 ILE A O 1
ATOM 579 N N . ILE A 1 77 ? 7.428 7.379 -9.288 1.00 96.94 77 ILE A N 1
ATOM 580 C CA . ILE A 1 77 ? 8.450 8.413 -9.165 1.00 96.94 77 ILE A CA 1
ATOM 581 C C . ILE A 1 77 ? 9.808 7.755 -9.396 1.00 96.94 77 ILE A C 1
ATOM 583 O O . ILE A 1 77 ? 10.270 6.946 -8.592 1.00 96.94 77 ILE A O 1
ATOM 587 N N . ARG A 1 78 ? 10.461 8.094 -10.508 1.00 94.81 78 ARG A N 1
ATOM 588 C CA . ARG A 1 78 ? 11.784 7.564 -10.861 1.00 94.81 78 ARG A CA 1
ATOM 589 C C . ARG A 1 78 ? 12.875 8.527 -10.411 1.00 94.81 78 ARG A C 1
ATOM 591 O O . ARG A 1 78 ? 12.800 9.722 -10.681 1.00 94.81 78 ARG A O 1
ATOM 598 N N . SER A 1 79 ? 13.899 8.002 -9.748 1.00 93.75 79 SER A N 1
ATOM 599 C CA . SER A 1 79 ? 15.121 8.754 -9.474 1.00 93.75 79 SER A CA 1
ATOM 600 C C . SER A 1 79 ? 15.975 8.834 -10.737 1.00 93.75 79 SER A C 1
ATOM 602 O O . SER A 1 79 ? 16.253 7.814 -11.364 1.00 93.75 79 SER A O 1
ATOM 604 N N . ASN A 1 80 ? 16.463 10.030 -11.063 1.00 87.81 80 ASN A N 1
ATOM 605 C CA . ASN A 1 80 ? 17.471 10.225 -12.114 1.00 87.81 80 ASN A CA 1
ATOM 606 C C . ASN A 1 80 ? 18.894 9.896 -11.633 1.00 87.81 80 ASN A C 1
ATOM 608 O O . ASN A 1 80 ? 19.846 9.962 -12.405 1.00 87.81 80 ASN A O 1
ATOM 612 N N . VAL A 1 81 ? 19.053 9.573 -10.348 1.00 87.25 81 VAL A N 1
ATOM 613 C CA . VAL A 1 81 ? 20.345 9.267 -9.739 1.00 87.25 81 VAL A CA 1
ATOM 614 C C . VAL A 1 81 ? 20.487 7.748 -9.603 1.00 87.25 81 VAL A C 1
ATOM 616 O O . VAL A 1 81 ? 19.598 7.118 -9.009 1.00 87.25 81 VAL A O 1
ATOM 619 N N . PRO A 1 82 ? 21.587 7.157 -10.111 1.00 89.31 82 PRO A N 1
ATOM 620 C CA . PRO A 1 82 ? 21.919 5.761 -9.862 1.00 89.31 82 PRO A CA 1
ATOM 621 C C . PRO A 1 82 ? 22.001 5.469 -8.365 1.00 89.31 82 PRO A C 1
ATOM 623 O O . PRO A 1 82 ? 22.426 6.311 -7.576 1.00 89.31 82 PRO A O 1
ATOM 626 N N . VAL A 1 83 ? 21.632 4.255 -7.966 1.00 93.25 83 VAL A N 1
ATOM 627 C CA . VAL A 1 83 ? 21.652 3.844 -6.552 1.00 93.25 83 VAL A CA 1
ATOM 628 C C . VAL A 1 83 ? 23.072 3.881 -5.984 1.00 93.25 83 VAL A C 1
ATOM 630 O O . VAL A 1 83 ? 23.261 4.264 -4.831 1.00 93.25 83 VAL A O 1
ATOM 633 N N . ALA A 1 84 ? 24.060 3.506 -6.798 1.00 91.00 84 ALA A N 1
ATOM 634 C CA . ALA A 1 84 ? 25.482 3.613 -6.502 1.00 91.00 84 ALA A CA 1
ATOM 635 C C . ALA A 1 84 ? 26.284 3.708 -7.817 1.00 91.00 84 ALA A C 1
ATOM 637 O O . ALA A 1 84 ? 25.790 3.251 -8.848 1.00 91.00 84 ALA A O 1
ATOM 638 N N . PRO A 1 85 ? 27.531 4.224 -7.806 1.00 88.00 85 PRO A N 1
ATOM 639 C CA . PRO A 1 85 ? 28.338 4.391 -9.023 1.00 88.00 85 PRO A CA 1
ATOM 640 C C . PRO A 1 85 ? 28.535 3.111 -9.848 1.00 88.00 85 PRO A C 1
ATOM 642 O O . PRO A 1 85 ? 28.599 3.176 -11.070 1.00 88.00 85 PRO A O 1
ATOM 645 N N . ASN A 1 86 ? 28.590 1.952 -9.184 1.00 90.31 86 ASN A N 1
ATOM 646 C CA . ASN A 1 86 ? 28.859 0.653 -9.812 1.00 90.31 86 ASN A CA 1
ATOM 647 C C . ASN A 1 86 ? 27.616 -0.244 -9.920 1.00 90.31 86 ASN A C 1
ATOM 649 O O . ASN A 1 86 ? 27.733 -1.406 -10.299 1.00 90.31 86 ASN A O 1
ATOM 653 N N . ILE A 1 87 ? 26.433 0.262 -9.559 1.00 90.38 87 ILE A N 1
ATOM 654 C CA . ILE A 1 87 ? 25.179 -0.486 -9.655 1.00 90.38 87 ILE A CA 1
ATOM 655 C C . ILE A 1 87 ? 24.344 0.188 -10.743 1.00 90.38 87 ILE A C 1
ATOM 657 O O . ILE A 1 87 ? 23.843 1.291 -10.510 1.00 90.38 87 ILE A O 1
ATOM 661 N N . PRO A 1 88 ? 24.173 -0.437 -11.924 1.00 89.88 88 PRO A N 1
ATOM 662 C CA . PRO A 1 88 ? 23.405 0.137 -13.021 1.00 89.88 88 PRO A CA 1
ATOM 663 C C . PRO A 1 88 ? 21.902 -0.020 -12.759 1.00 89.88 88 PRO A C 1
ATOM 665 O O . PRO A 1 88 ? 21.190 -0.667 -13.519 1.00 89.88 88 PRO A O 1
ATOM 668 N N . ALA A 1 89 ? 21.426 0.546 -11.655 1.00 93.12 89 ALA A N 1
ATOM 669 C CA . ALA A 1 89 ? 20.029 0.575 -11.268 1.00 93.12 89 ALA A CA 1
ATOM 670 C C . ALA A 1 89 ? 19.680 1.944 -10.685 1.00 93.12 89 ALA A C 1
ATOM 672 O O . ALA A 1 89 ? 20.509 2.601 -10.046 1.00 93.12 89 ALA A O 1
ATOM 673 N N . ARG A 1 90 ? 18.434 2.359 -10.881 1.00 94.12 90 ARG A N 1
ATOM 674 C CA . ARG A 1 90 ? 17.844 3.550 -10.270 1.00 94.12 90 ARG A CA 1
ATOM 675 C C . ARG A 1 90 ? 16.765 3.145 -9.278 1.00 94.12 90 ARG A C 1
ATOM 677 O O . ARG A 1 90 ? 16.131 2.101 -9.426 1.00 94.12 90 ARG A O 1
ATOM 684 N N . ARG A 1 91 ? 16.543 3.986 -8.268 1.00 95.88 91 ARG A N 1
ATOM 685 C CA . ARG A 1 91 ? 15.396 3.819 -7.369 1.00 95.88 91 ARG A CA 1
ATOM 686 C C . ARG A 1 91 ? 14.130 4.265 -8.079 1.00 95.88 91 ARG A C 1
ATOM 688 O O . ARG A 1 91 ? 14.103 5.339 -8.683 1.00 95.88 91 ARG A O 1
ATOM 695 N N . VAL A 1 92 ? 13.086 3.466 -7.955 1.00 96.56 92 VAL A N 1
ATOM 696 C CA . VAL A 1 92 ? 11.747 3.794 -8.421 1.00 96.56 92 VAL A CA 1
ATOM 697 C C . VAL A 1 92 ? 10.800 3.640 -7.249 1.00 96.56 92 VAL A C 1
ATOM 699 O O . VAL A 1 92 ? 10.711 2.569 -6.663 1.00 96.56 92 VAL A O 1
ATOM 702 N N . ARG A 1 93 ? 10.105 4.713 -6.886 1.00 97.19 93 ARG A N 1
ATOM 703 C CA . ARG A 1 93 ? 9.067 4.672 -5.864 1.00 97.19 93 ARG A CA 1
ATOM 704 C C . ARG A 1 93 ? 7.717 4.502 -6.536 1.00 97.19 93 ARG A C 1
ATOM 706 O O . ARG A 1 93 ? 7.372 5.290 -7.413 1.00 97.19 93 ARG A O 1
ATOM 713 N N . VAL A 1 94 ? 6.967 3.496 -6.114 1.00 97.31 94 VAL A N 1
ATOM 714 C CA . VAL A 1 94 ? 5.573 3.305 -6.512 1.00 97.31 94 VAL A CA 1
ATOM 715 C C . VAL A 1 94 ? 4.706 3.682 -5.325 1.00 97.31 94 VAL A C 1
ATOM 717 O O . VAL A 1 94 ? 4.887 3.161 -4.229 1.00 97.31 94 VAL A O 1
ATOM 720 N N . GLU A 1 95 ? 3.797 4.619 -5.535 1.00 97.69 95 GLU A N 1
ATOM 721 C CA . GLU A 1 95 ? 2.869 5.126 -4.533 1.00 97.69 95 GLU A CA 1
ATOM 722 C C . GLU A 1 95 ? 1.451 4.693 -4.893 1.00 97.69 95 GLU A C 1
ATOM 724 O O . GLU A 1 95 ? 1.031 4.843 -6.042 1.00 97.69 95 GLU A O 1
ATOM 729 N N . LEU A 1 96 ? 0.706 4.200 -3.906 1.00 97.25 96 LEU A N 1
ATOM 730 C CA . LEU A 1 96 ? -0.708 3.868 -4.023 1.00 97.25 96 LEU A CA 1
ATOM 731 C C . LEU A 1 96 ? -1.535 4.868 -3.208 1.00 97.25 96 LEU A C 1
ATOM 733 O O . LEU A 1 96 ? -1.307 5.083 -2.015 1.00 97.25 96 LEU A O 1
ATOM 737 N N . PHE A 1 97 ? -2.511 5.483 -3.863 1.00 96.38 97 PHE A N 1
ATOM 738 C CA . PHE A 1 97 ? -3.444 6.434 -3.277 1.00 96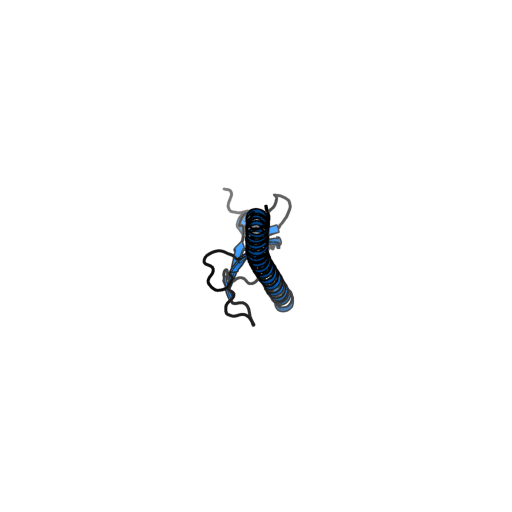.38 97 PHE A CA 1
ATOM 739 C C . PHE A 1 97 ? -4.767 5.734 -3.006 1.00 96.38 97 PHE A C 1
ATOM 741 O O . PHE A 1 97 ? -5.414 5.231 -3.927 1.00 96.38 97 PHE A O 1
ATOM 748 N N . VAL A 1 98 ? -5.162 5.746 -1.735 1.00 93.81 98 VAL A N 1
ATOM 749 C CA . VAL A 1 98 ? -6.440 5.203 -1.278 1.00 93.81 98 VAL A CA 1
ATOM 750 C C . VAL A 1 98 ? -7.594 6.173 -1.578 1.00 93.81 98 VAL A C 1
ATOM 752 O O . VAL A 1 98 ? -7.377 7.392 -1.636 1.00 93.81 98 VAL A O 1
ATOM 755 N N . PRO A 1 99 ? -8.830 5.672 -1.731 1.00 92.69 99 PRO A N 1
ATOM 756 C CA . PRO A 1 99 ? -10.001 6.500 -2.012 1.00 92.69 99 PRO A CA 1
ATOM 757 C C . PRO A 1 99 ? -10.206 7.599 -0.965 1.00 92.69 99 PRO A C 1
ATOM 759 O O . PRO A 1 99 ? -10.153 7.355 0.239 1.00 92.69 99 PRO A O 1
ATOM 762 N N . GLY A 1 100 ? -10.437 8.831 -1.424 1.00 90.38 100 GLY A N 1
ATOM 763 C CA . GLY A 1 100 ? -10.638 9.994 -0.550 1.00 90.38 100 GLY A CA 1
ATOM 764 C C . GLY A 1 100 ? -9.369 10.524 0.134 1.00 90.38 100 GLY A C 1
ATOM 765 O O . GLY A 1 100 ? -9.438 11.540 0.823 1.00 90.38 100 GLY A O 1
ATOM 766 N N . GLY A 1 101 ? -8.210 9.887 -0.070 1.00 87.44 101 GLY A N 1
ATOM 767 C CA . GLY A 1 101 ? -6.920 10.342 0.440 1.00 87.44 101 GLY A CA 1
ATOM 768 C C . GLY A 1 101 ? -6.234 11.348 -0.490 1.00 87.44 101 GLY A C 1
ATOM 769 O O . GLY A 1 101 ? -6.115 11.126 -1.696 1.00 87.44 101 GLY A O 1
ATOM 770 N N . GLY A 1 102 ? -5.740 12.455 0.074 1.00 90.81 102 GLY A N 1
ATOM 771 C CA . GLY A 1 102 ? -4.851 13.393 -0.633 1.00 90.81 102 GLY A CA 1
ATOM 772 C C . GLY A 1 102 ? -3.372 12.983 -0.604 1.00 90.81 102 GLY A C 1
ATOM 773 O O . GLY A 1 102 ? -2.580 13.465 -1.411 1.00 90.81 102 GLY A O 1
ATOM 774 N N . ALA A 1 103 ? -3.008 12.086 0.313 1.00 92.62 103 ALA A N 1
ATOM 775 C CA . ALA A 1 103 ? -1.663 11.556 0.503 1.00 92.62 103 ALA A CA 1
ATOM 776 C C . ALA A 1 103 ? -1.603 10.078 0.075 1.00 92.62 103 ALA A C 1
ATOM 778 O O . ALA A 1 103 ? -2.643 9.409 0.085 1.00 92.62 103 ALA A O 1
ATOM 779 N N . PRO A 1 104 ? -0.420 9.560 -0.299 1.00 93.25 104 PRO A N 1
ATOM 780 C CA . PRO A 1 104 ? -0.268 8.141 -0.586 1.00 93.25 104 PRO A CA 1
ATOM 781 C C . PRO A 1 104 ? -0.571 7.328 0.677 1.00 93.25 104 PRO A C 1
ATOM 783 O O . PRO A 1 104 ? -0.066 7.635 1.757 1.00 93.25 104 PRO A O 1
ATOM 786 N N . GLY A 1 105 ? -1.419 6.309 0.538 1.00 91.88 105 GLY A N 1
ATOM 787 C CA . GLY A 1 105 ? -1.719 5.368 1.618 1.00 91.88 105 GLY A CA 1
ATOM 788 C C . GLY A 1 105 ? -0.609 4.335 1.799 1.00 91.88 105 GLY A C 1
ATOM 789 O O . GLY A 1 105 ? -0.401 3.846 2.903 1.00 91.88 105 GLY A O 1
ATOM 790 N N . MET A 1 106 ? 0.130 4.044 0.725 1.00 94.25 106 MET A N 1
ATOM 791 C CA . MET A 1 106 ? 1.272 3.137 0.725 1.00 94.25 106 MET A CA 1
ATOM 792 C C . MET A 1 106 ? 2.308 3.580 -0.310 1.00 94.25 106 MET A C 1
ATOM 794 O O . MET A 1 106 ? 1.963 4.128 -1.357 1.00 94.25 106 MET A O 1
ATOM 798 N N . SER A 1 107 ? 3.583 3.321 -0.028 1.00 95.56 107 SER A N 1
ATOM 799 C CA . SER A 1 107 ? 4.663 3.490 -0.996 1.00 95.56 107 SER A CA 1
ATOM 800 C C . SER A 1 107 ? 5.672 2.360 -0.877 1.00 95.56 107 SER A C 1
ATOM 802 O O . SER A 1 107 ? 6.083 2.029 0.234 1.00 95.56 107 SER A O 1
ATOM 804 N N . ILE A 1 108 ? 6.129 1.842 -2.010 1.00 95.88 108 ILE A N 1
ATOM 805 C CA . ILE A 1 108 ? 7.222 0.874 -2.082 1.00 95.88 108 ILE A CA 1
ATOM 806 C C . ILE A 1 108 ? 8.373 1.444 -2.904 1.00 95.88 108 ILE A C 1
ATOM 808 O O . ILE A 1 108 ? 8.162 2.206 -3.850 1.00 95.88 108 ILE A O 1
ATOM 812 N N . GLU A 1 109 ? 9.599 1.074 -2.549 1.00 96.25 109 GLU A N 1
ATOM 813 C CA . GLU A 1 109 ? 10.788 1.396 -3.333 1.00 96.25 109 GLU A CA 1
ATOM 814 C C . GLU A 1 109 ? 11.303 0.139 -4.031 1.00 96.25 109 GLU A C 1
ATOM 816 O O . GLU A 1 109 ? 11.548 -0.891 -3.409 1.00 96.25 109 GLU A O 1
ATOM 821 N N . LEU A 1 110 ? 11.468 0.249 -5.343 1.00 94.88 110 LEU A N 1
ATOM 822 C CA . LEU A 1 110 ? 11.961 -0.781 -6.239 1.00 94.88 110 LEU A CA 1
ATOM 823 C C . LEU A 1 110 ? 13.290 -0.330 -6.851 1.00 94.88 110 LEU A C 1
ATOM 825 O O . LEU A 1 110 ? 13.589 0.865 -6.944 1.00 94.88 110 LEU A O 1
ATOM 829 N N . LEU A 1 111 ? 14.078 -1.300 -7.305 1.00 94.38 111 LEU A N 1
ATOM 830 C CA . LEU A 1 111 ? 15.269 -1.057 -8.110 1.00 94.38 111 LEU A CA 1
ATOM 831 C C . LEU A 1 111 ? 14.956 -1.408 -9.561 1.00 94.38 111 LEU A C 1
ATOM 833 O O . LEU A 1 111 ? 14.638 -2.552 -9.870 1.00 94.38 111 LEU A O 1
ATOM 837 N N . GLU A 1 112 ? 15.054 -0.421 -10.444 1.00 92.25 112 GLU A N 1
ATOM 838 C CA . GLU A 1 112 ? 14.881 -0.610 -11.884 1.00 92.25 112 GLU A CA 1
ATOM 839 C C . GLU A 1 112 ? 16.263 -0.566 -12.550 1.00 92.25 112 GLU A C 1
ATOM 841 O O . GLU A 1 112 ? 17.011 0.391 -12.315 1.00 92.25 112 GLU A O 1
ATOM 846 N N . PRO A 1 113 ? 16.647 -1.575 -13.351 1.00 91.44 113 PRO A N 1
ATOM 847 C CA . PRO A 1 113 ? 17.916 -1.551 -14.066 1.00 91.44 113 PRO A CA 1
ATOM 848 C C . PRO A 1 113 ? 17.954 -0.379 -15.057 1.00 91.44 113 PRO A C 1
ATOM 850 O O . PRO A 1 113 ? 16.973 -0.074 -15.730 1.00 91.44 113 PRO A O 1
ATOM 853 N N . ILE A 1 114 ? 19.104 0.287 -15.147 1.00 88.44 114 ILE A N 1
ATOM 854 C CA . ILE A 1 114 ? 19.364 1.333 -16.139 1.00 88.44 114 ILE A CA 1
ATOM 855 C C . ILE A 1 114 ? 19.811 0.622 -17.418 1.00 88.44 114 ILE A C 1
ATOM 857 O O . ILE A 1 114 ? 20.922 0.083 -17.469 1.00 88.44 114 ILE A O 1
ATOM 861 N N . GLU A 1 115 ? 18.944 0.591 -18.432 1.00 83.25 115 GLU A N 1
ATOM 862 C CA . GLU A 1 115 ? 19.275 0.024 -19.742 1.00 83.25 115 GLU A CA 1
ATOM 863 C C . GLU A 1 115 ? 20.460 0.775 -20.377 1.00 83.25 115 GLU A C 1
ATOM 865 O O . GLU A 1 115 ? 20.600 1.991 -20.243 1.00 83.25 115 GLU A O 1
ATOM 870 N N . ASP A 1 116 ? 21.321 0.055 -21.105 1.00 69.50 116 ASP A N 1
ATOM 871 C CA . ASP A 1 116 ? 22.551 0.614 -21.694 1.00 69.50 116 ASP A CA 1
ATOM 872 C C . ASP A 1 116 ? 22.289 1.772 -22.675 1.00 69.50 116 ASP A C 1
ATOM 874 O O . ASP A 1 116 ? 23.132 2.654 -22.846 1.00 69.50 11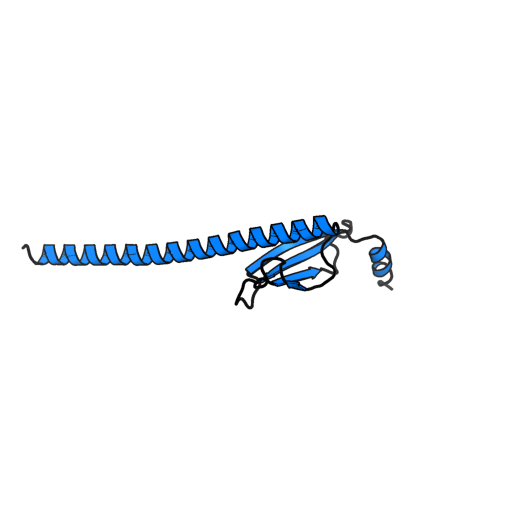6 ASP A O 1
ATOM 878 N N . ARG A 1 117 ? 21.088 1.827 -23.270 1.00 65.56 117 ARG A N 1
ATOM 879 C CA . ARG A 1 117 ? 20.648 2.956 -24.106 1.00 65.56 117 ARG A CA 1
ATOM 880 C C . ARG A 1 117 ? 20.607 4.283 -23.343 1.00 65.56 117 ARG A C 1
ATOM 882 O O . ARG A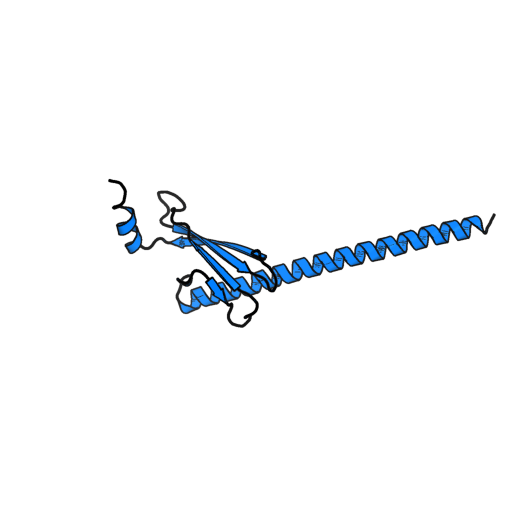 1 117 ? 20.959 5.308 -23.921 1.00 65.56 117 ARG A O 1
ATOM 889 N N . ASP A 1 118 ? 20.265 4.258 -22.058 1.00 63.22 118 ASP A N 1
ATOM 890 C CA . ASP A 1 118 ? 20.213 5.453 -21.210 1.00 63.22 118 ASP A CA 1
ATOM 891 C C . ASP A 1 118 ? 21.607 5.837 -20.673 1.00 63.22 118 ASP A C 1
ATOM 893 O O . ASP A 1 118 ? 21.860 7.008 -20.373 1.00 63.22 118 ASP A O 1
ATOM 897 N N . ARG A 1 119 ? 22.568 4.896 -20.604 1.00 60.38 119 ARG A N 1
ATOM 898 C CA . ARG A 1 119 ? 23.951 5.208 -20.180 1.00 60.38 119 ARG A CA 1
ATOM 899 C C . ARG A 1 119 ? 24.649 6.170 -21.135 1.00 60.38 119 ARG A C 1
ATOM 901 O O . ARG A 1 119 ? 25.365 7.060 -20.676 1.00 60.38 119 ARG A O 1
ATOM 908 N N . ALA A 1 120 ? 24.424 6.019 -22.441 1.00 64.81 120 ALA A N 1
ATOM 909 C CA . ALA A 1 120 ? 25.014 6.896 -23.450 1.00 64.81 120 ALA A CA 1
ATOM 910 C C . ALA A 1 120 ? 24.563 8.360 -23.282 1.00 64.81 120 ALA A C 1
ATOM 912 O O . ALA A 1 120 ? 25.361 9.274 -23.484 1.00 64.81 120 ALA A O 1
ATOM 913 N N . ALA A 1 121 ? 23.321 8.589 -22.838 1.00 65.19 121 ALA A N 1
ATOM 914 C CA . ALA A 1 121 ? 22.789 9.929 -22.588 1.00 65.19 121 ALA A CA 1
ATOM 915 C C . ALA A 1 121 ? 23.386 10.586 -21.328 1.00 65.19 121 ALA A C 1
ATOM 917 O O . ALA A 1 121 ? 23.572 11.801 -21.294 1.00 65.19 121 ALA A O 1
ATOM 918 N N . HIS A 1 122 ? 23.734 9.803 -20.302 1.00 62.81 122 HIS A N 1
ATOM 919 C CA . HIS A 1 122 ? 24.300 10.333 -19.055 1.00 62.81 122 HIS A CA 1
ATOM 920 C C 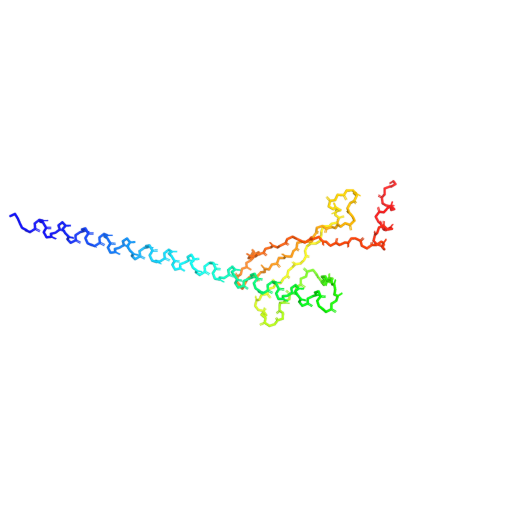. HIS A 1 122 ? 25.823 10.530 -19.083 1.00 62.81 122 HIS A C 1
ATOM 922 O O . HIS A 1 122 ? 26.331 11.394 -18.367 1.00 62.81 122 HIS A O 1
ATOM 928 N N . ALA A 1 123 ? 26.561 9.787 -19.915 1.00 64.50 123 ALA A N 1
ATOM 929 C CA . ALA A 1 123 ? 28.012 9.948 -20.045 1.00 64.50 123 ALA A CA 1
ATOM 930 C C . ALA A 1 123 ? 28.424 11.268 -20.737 1.00 64.50 123 ALA A C 1
ATOM 932 O O . ALA A 1 123 ? 29.515 11.770 -20.484 1.00 64.50 123 ALA A O 1
ATOM 933 N N . GLY A 1 124 ? 27.553 11.857 -21.566 1.00 63.94 124 GLY A N 1
ATOM 934 C CA . GLY A 1 124 ? 27.847 13.077 -22.332 1.00 63.94 124 GLY A CA 1
ATOM 935 C C . GLY A 1 124 ? 27.626 14.411 -21.601 1.00 63.94 124 GLY A C 1
ATOM 936 O O . GLY A 1 124 ? 27.930 15.455 -22.163 1.00 63.94 124 GLY A O 1
ATOM 937 N N . GLY A 1 125 ? 27.093 14.408 -20.373 1.00 60.06 125 GLY A N 1
ATOM 938 C CA . GLY A 1 125 ? 26.691 15.628 -19.648 1.00 60.06 125 GLY A CA 1
ATOM 939 C C . GLY A 1 125 ? 27.727 16.216 -18.681 1.00 60.06 125 GLY A C 1
ATOM 940 O O . GLY A 1 125 ? 27.391 17.117 -17.917 1.00 60.06 125 GLY A O 1
ATOM 941 N N . ARG A 1 126 ? 28.959 15.693 -18.654 1.00 55.47 126 ARG A N 1
ATOM 942 C CA . ARG A 1 126 ? 30.069 16.224 -17.842 1.00 55.47 126 ARG A CA 1
ATOM 943 C C . ARG A 1 126 ? 31.172 16.746 -18.762 1.00 55.47 126 ARG A C 1
ATOM 945 O O . ARG A 1 126 ? 32.156 16.051 -18.996 1.00 55.47 126 ARG A O 1
ATOM 952 N N . GLY A 1 127 ? 30.966 17.945 -19.294 1.00 54.34 127 GLY A N 1
ATOM 953 C CA . GLY A 1 127 ? 31.964 18.765 -19.981 1.00 54.34 127 GLY A CA 1
ATOM 954 C C . GLY A 1 127 ? 31.926 20.172 -19.418 1.00 54.34 127 GLY A C 1
ATOM 955 O O . GLY A 1 127 ? 30.799 20.622 -19.110 1.00 54.34 127 GLY A O 1
#